Protein AF-A0A0F3RCF7-F1 (afdb_monomer_lite)

Sequence (164 aa):
MKLLLTSLILIFMSFLPIYAKSLPKGFVYLKDIDPTIIQNMRYYSDENFVGKIDKSKCFTLGYIAERSSHSRGSTVDLSIIKLQKEVNNNPEVIKRKLKDERVISYLDDNTVDMYTSFDLFDEASHHDSKLIDKQYLVKRNYLRSKMQKHNFKACQIELVALYT

Secondary structure (DSSP, 8-state):
-HHHHHHHHHHHHTT----PPPPPTT---HHHH-TTS----GGGSS-S------GGGTTTTTSS-SS-GGGGT-EE----B-TTPPP-SS-EEEEEE-TTS-EEEEEE-SB---SS-TT--SGGGSTT-TTS-HHHHHHHHHHHHHHHHTTPEEPSSSTT-EE-

Structure (mmCIF, N/CA/C/O backbone):
data_AF-A0A0F3RCF7-F1
#
_entry.id   AF-A0A0F3RCF7-F1
#
loop_
_atom_site.group_PDB
_atom_site.id
_atom_site.type_symbol
_atom_site.label_atom_id
_atom_site.label_alt_id
_atom_site.label_comp_id
_atom_site.label_asym_id
_atom_site.label_entity_id
_atom_site.label_seq_id
_atom_site.pdbx_PDB_ins_code
_atom_site.Cartn_x
_atom_site.Cartn_y
_atom_site.Cartn_z
_atom_site.occupancy
_atom_site.B_iso_or_equiv
_atom_site.auth_seq_id
_atom_site.auth_comp_id
_atom_site.auth_asym_id
_atom_site.auth_atom_id
_atom_site.pdbx_PDB_model_num
ATOM 1 N N . MET A 1 1 ? -15.757 58.567 17.882 1.00 60.78 1 MET A N 1
ATOM 2 C CA . MET A 1 1 ? -16.668 57.505 18.377 1.00 60.78 1 MET A CA 1
ATOM 3 C C . MET A 1 1 ? -16.997 56.432 17.332 1.00 60.78 1 MET A C 1
ATOM 5 O O . MET A 1 1 ? -16.928 55.264 17.680 1.00 60.78 1 MET A O 1
ATOM 9 N N . LYS A 1 2 ? -17.271 56.772 16.056 1.00 50.25 2 LYS A N 1
ATOM 10 C CA . LYS A 1 2 ? -17.565 55.775 14.997 1.00 50.25 2 LYS A CA 1
ATOM 11 C C . LYS A 1 2 ? -16.419 54.781 14.700 1.00 50.25 2 LYS A C 1
ATOM 13 O O . LYS A 1 2 ? -16.708 53.606 14.539 1.00 50.25 2 LYS A O 1
ATOM 18 N N . LEU A 1 3 ? -15.147 55.209 14.723 1.00 50.53 3 LEU A N 1
ATOM 19 C CA . LEU A 1 3 ? -13.986 54.316 14.502 1.00 50.53 3 LEU A CA 1
ATOM 20 C C . LEU A 1 3 ? -13.709 53.319 15.648 1.00 50.53 3 LEU A C 1
ATOM 22 O O . LEU A 1 3 ? -13.207 52.225 15.408 1.00 50.53 3 LEU A O 1
ATOM 26 N N . LEU A 1 4 ? -14.038 53.680 16.892 1.00 56.47 4 LEU A N 1
ATOM 27 C CA . LEU A 1 4 ? -13.894 52.786 18.051 1.00 56.47 4 LEU A CA 1
ATOM 28 C C . LEU A 1 4 ? -14.979 51.700 18.051 1.00 56.47 4 LEU A C 1
ATOM 30 O O . LEU A 1 4 ? -14.706 50.557 18.402 1.00 56.47 4 LEU A O 1
ATOM 34 N N . LEU A 1 5 ? -16.186 52.042 17.589 1.00 52.78 5 LEU A N 1
ATOM 35 C CA . LEU A 1 5 ? -17.312 51.112 17.506 1.00 52.78 5 LEU A CA 1
ATOM 36 C C . LEU A 1 5 ? -17.121 50.063 16.395 1.00 52.78 5 LEU A C 1
ATOM 38 O O . LEU A 1 5 ? -17.457 48.901 16.590 1.00 52.78 5 LEU A O 1
ATOM 42 N N . THR A 1 6 ? -16.524 50.440 15.257 1.00 55.03 6 THR A N 1
ATOM 43 C CA . THR A 1 6 ? -16.205 49.494 14.171 1.00 55.03 6 THR A CA 1
ATOM 44 C C . THR A 1 6 ? -15.091 48.516 14.550 1.00 55.03 6 THR A C 1
ATOM 46 O O . THR A 1 6 ? -15.171 47.345 14.194 1.00 55.03 6 THR A O 1
ATOM 49 N N . SER A 1 7 ? -14.085 48.964 15.312 1.00 57.00 7 SER A N 1
ATOM 50 C CA . SER A 1 7 ? -12.994 48.099 15.793 1.00 57.00 7 SER A CA 1
ATOM 51 C C . SER A 1 7 ? -13.490 47.037 16.789 1.00 57.00 7 SER A C 1
ATOM 53 O O . SER A 1 7 ? -13.098 45.875 16.716 1.00 57.00 7 SER A O 1
ATOM 55 N N . LEU A 1 8 ? -14.439 47.398 17.663 1.00 55.34 8 LEU A N 1
ATOM 56 C CA . LEU A 1 8 ? -15.015 46.483 18.655 1.00 55.34 8 LEU A CA 1
ATOM 57 C C . LEU A 1 8 ? -15.863 45.361 18.016 1.00 55.34 8 LEU A C 1
ATOM 59 O O . LEU A 1 8 ? -15.847 44.229 18.492 1.00 55.34 8 LEU A O 1
ATOM 63 N N . ILE A 1 9 ? -16.561 45.652 16.912 1.00 58.00 9 ILE A N 1
ATOM 64 C CA . ILE A 1 9 ? -17.362 44.669 16.156 1.00 58.00 9 ILE A CA 1
ATOM 65 C C . ILE A 1 9 ? -16.462 43.667 15.410 1.00 58.00 9 ILE A C 1
ATOM 67 O O . ILE A 1 9 ? -16.760 42.473 15.386 1.00 58.00 9 ILE A O 1
ATOM 71 N N . LEU A 1 10 ? -15.334 44.127 14.856 1.00 56.44 10 LEU A N 1
ATOM 72 C CA . LEU A 1 10 ? -14.341 43.270 14.193 1.00 56.44 10 LEU A CA 1
ATOM 73 C C . LEU A 1 10 ? -13.665 42.293 15.168 1.00 56.44 10 LEU A C 1
ATOM 75 O O . LEU A 1 10 ? -13.473 41.131 14.821 1.00 56.44 10 LEU A O 1
ATOM 79 N N . ILE A 1 11 ? -13.383 42.728 16.401 1.00 57.56 11 ILE A N 1
ATOM 80 C CA . ILE A 1 11 ? -12.841 41.861 17.460 1.00 57.56 11 ILE A CA 1
ATOM 81 C C . ILE A 1 11 ? -13.887 40.834 17.928 1.00 57.56 11 ILE A C 1
ATOM 83 O O . ILE A 1 11 ? -13.533 39.706 18.259 1.00 57.56 11 ILE A O 1
ATOM 87 N N . PHE A 1 12 ? -15.181 41.168 17.921 1.00 53.97 12 PHE A N 1
ATOM 88 C CA . PHE A 1 12 ? -16.231 40.231 18.337 1.00 53.97 12 PHE A CA 1
ATOM 89 C C . PHE A 1 12 ? -16.530 39.157 17.272 1.00 53.97 12 PHE A C 1
ATOM 91 O O . PHE A 1 12 ? -16.798 38.008 17.621 1.00 53.97 12 PHE A O 1
ATOM 98 N N . MET A 1 13 ? -16.411 39.477 15.974 1.00 58.72 13 MET A N 1
ATOM 99 C CA . MET A 1 13 ? -16.546 38.479 14.895 1.00 58.72 13 MET A CA 1
ATOM 100 C C . MET A 1 13 ? -15.416 37.437 14.873 1.00 58.72 13 MET A C 1
ATOM 102 O O . MET A 1 13 ? -15.638 36.335 14.374 1.00 58.72 13 MET A O 1
ATOM 106 N N . SER A 1 14 ? -14.236 37.726 15.437 1.00 58.91 14 SER A N 1
ATOM 107 C CA . SER A 1 14 ? -13.140 36.745 15.531 1.00 58.91 14 SER A CA 1
ATOM 108 C C . SER A 1 14 ? -13.322 35.682 16.625 1.00 58.91 14 SER A C 1
ATOM 110 O O . SER A 1 14 ? -12.522 34.754 16.697 1.00 58.91 14 SER A O 1
ATOM 112 N N . PHE A 1 15 ? -14.375 35.777 17.449 1.00 62.44 15 PHE A N 1
ATOM 113 C CA . PHE A 1 15 ? -14.704 34.798 18.498 1.00 62.44 15 PHE A CA 1
ATOM 114 C C . PHE A 1 15 ? -15.933 33.937 18.176 1.00 62.44 15 PHE A C 1
ATOM 116 O O . PHE A 1 15 ? -16.524 33.350 19.081 1.00 62.44 15 PHE A O 1
ATOM 123 N N . LEU A 1 16 ? -16.346 33.834 16.909 1.00 63.47 16 LEU A N 1
ATOM 124 C CA . LEU A 1 16 ? -17.352 32.839 16.539 1.00 63.47 16 LEU A CA 1
ATOM 125 C C . LEU A 1 16 ? -16.751 31.431 16.730 1.00 63.47 16 LEU A C 1
ATOM 127 O O . LEU A 1 16 ? -15.765 31.107 16.064 1.00 63.47 16 LEU A O 1
ATOM 131 N N . PRO A 1 17 ? -17.303 30.585 17.622 1.00 67.44 17 PRO A N 1
ATOM 132 C CA . PRO A 1 17 ? -16.822 29.222 17.782 1.00 67.44 17 PRO A CA 1
ATOM 133 C C . PRO A 1 17 ? -17.011 28.467 16.465 1.00 67.44 17 PRO A C 1
ATOM 135 O O . PRO A 1 17 ? -18.126 28.328 15.956 1.00 67.44 17 PRO A O 1
ATOM 138 N N . ILE A 1 18 ? -15.908 27.975 15.905 1.00 66.81 18 ILE A N 1
ATOM 139 C CA . ILE A 1 18 ? -15.931 27.060 14.767 1.00 66.81 18 ILE A CA 1
ATOM 140 C C . ILE A 1 18 ? -16.465 25.729 15.297 1.00 66.81 18 ILE A C 1
ATOM 142 O O . ILE A 1 18 ? -15.734 24.939 15.892 1.00 66.81 18 ILE A O 1
ATOM 146 N N . TYR A 1 19 ? -17.761 25.488 15.126 1.00 61.69 19 TYR A N 1
ATOM 147 C CA . TYR A 1 19 ? -18.347 24.192 15.438 1.00 61.69 19 TYR A CA 1
ATOM 148 C C . TYR A 1 19 ? -17.893 23.182 14.387 1.00 61.69 19 TYR A C 1
ATOM 150 O O . TYR A 1 19 ? -18.303 23.244 13.225 1.00 61.69 19 TYR A O 1
ATOM 158 N N . ALA A 1 20 ? -17.050 22.235 14.796 1.00 62.66 20 ALA A N 1
ATOM 159 C CA . ALA A 1 20 ? -16.788 21.052 13.994 1.00 62.66 20 ALA A CA 1
ATOM 160 C C . ALA A 1 20 ? -18.127 20.350 13.723 1.00 62.66 20 ALA A C 1
ATOM 162 O O . ALA A 1 20 ? -18.901 20.076 14.644 1.00 62.66 20 ALA A O 1
ATOM 163 N N . LYS A 1 21 ? -18.421 20.089 12.447 1.00 68.56 21 LYS A N 1
ATOM 164 C CA . LYS A 1 21 ? -19.631 19.370 12.047 1.00 68.56 21 LYS A CA 1
ATOM 165 C C . LYS A 1 21 ? -19.648 18.012 12.757 1.00 68.56 21 LYS A C 1
ATOM 167 O O . LYS A 1 21 ? -18.659 17.284 12.710 1.00 68.56 21 LYS A O 1
ATOM 172 N N . SER A 1 22 ? -20.760 17.678 13.413 1.00 79.81 22 SER A N 1
ATOM 173 C CA . SER A 1 22 ? -20.932 16.379 14.071 1.00 79.81 22 SER A CA 1
ATOM 174 C C . SER A 1 22 ? -20.726 15.237 13.073 1.00 79.81 22 SER A C 1
ATOM 176 O O . SER A 1 22 ? -21.163 15.345 11.921 1.00 79.81 22 SER A O 1
ATOM 178 N N . LEU A 1 23 ? -20.104 14.143 13.519 1.00 84.75 23 LEU A N 1
ATOM 179 C CA . LEU A 1 23 ? -19.872 12.961 12.691 1.00 84.75 23 LEU A CA 1
ATOM 180 C C . LEU A 1 23 ? -21.204 12.476 12.078 1.00 84.75 23 LEU A C 1
ATOM 182 O O . LEU A 1 23 ? -22.193 12.360 12.810 1.00 84.75 23 LEU A O 1
ATOM 186 N N . PRO A 1 24 ? -21.281 12.227 10.756 1.00 87.56 24 PRO A N 1
ATOM 187 C CA . PRO A 1 24 ? -22.517 11.772 10.134 1.00 87.56 24 PRO A CA 1
ATOM 188 C C . PRO A 1 24 ? -23.018 10.458 10.743 1.00 87.56 24 PRO A C 1
ATOM 190 O O . PRO A 1 24 ? -22.234 9.591 11.131 1.00 87.56 24 PRO A O 1
ATOM 193 N N . LYS A 1 25 ? -24.342 10.281 10.786 1.00 88.06 25 LYS A N 1
ATOM 194 C CA . LYS A 1 25 ? -24.954 9.036 11.267 1.00 88.06 25 LYS A CA 1
ATOM 195 C C . LYS A 1 25 ? -24.418 7.842 10.464 1.00 88.06 25 LYS A C 1
ATOM 197 O O . LYS A 1 25 ? -24.440 7.871 9.238 1.00 88.06 25 LYS A O 1
ATOM 202 N N . GLY A 1 26 ? -23.987 6.792 11.165 1.00 87.94 26 GLY A N 1
ATOM 203 C CA . GLY A 1 26 ? -23.437 5.573 10.560 1.00 87.94 26 GLY A CA 1
ATOM 204 C C . GLY A 1 26 ? -21.920 5.586 10.347 1.00 87.94 26 GLY A C 1
ATOM 205 O O . GLY A 1 26 ? -21.378 4.572 9.923 1.00 87.94 26 GLY A O 1
ATOM 206 N N . PHE A 1 27 ? -21.236 6.688 10.666 1.00 89.94 27 PHE A N 1
ATOM 207 C CA . PHE A 1 27 ? -19.775 6.767 10.665 1.00 89.94 27 PHE A CA 1
ATOM 208 C C . PHE A 1 27 ? -19.227 6.645 12.088 1.00 89.94 27 PHE A C 1
ATOM 210 O O . PHE A 1 27 ? -19.887 7.025 13.055 1.00 89.94 27 PHE A O 1
ATOM 217 N N . VAL A 1 28 ? -18.002 6.135 12.195 1.00 90.81 28 VAL A N 1
ATOM 218 C CA . VAL A 1 28 ? -17.242 5.998 13.445 1.00 90.81 28 VAL A CA 1
ATOM 219 C C . VAL A 1 28 ? -15.789 6.391 13.194 1.00 90.81 28 VAL A C 1
ATOM 221 O O . VAL A 1 28 ? -15.297 6.249 12.073 1.00 90.81 28 VAL A O 1
ATOM 224 N N . TYR A 1 29 ? -15.086 6.862 14.224 1.00 89.25 29 TYR A N 1
ATOM 225 C CA . TYR A 1 29 ? -13.630 6.966 14.162 1.00 89.25 29 TYR A CA 1
ATOM 226 C C . TYR A 1 29 ? -13.011 5.614 14.513 1.00 89.25 29 TYR A C 1
ATOM 228 O O . TYR A 1 29 ? -13.358 5.024 15.532 1.00 89.25 29 TYR A O 1
ATOM 236 N N . LEU A 1 30 ? -12.057 5.139 13.706 1.00 90.12 30 LEU A N 1
ATOM 237 C CA . LEU A 1 30 ? -11.419 3.836 13.936 1.00 90.12 30 LEU A CA 1
ATOM 238 C C . LEU A 1 30 ? -10.769 3.741 15.320 1.00 90.12 30 LEU A C 1
ATOM 240 O O . LEU A 1 30 ? -10.951 2.737 15.992 1.00 90.12 30 LEU A O 1
ATOM 244 N N . LYS A 1 31 ? -10.110 4.811 15.782 1.00 89.12 31 LYS A N 1
ATOM 245 C CA . LYS A 1 31 ? -9.504 4.881 17.126 1.00 89.12 31 LYS A CA 1
ATOM 246 C C . LYS A 1 31 ? -10.498 4.676 18.276 1.00 89.12 31 LYS A C 1
ATOM 248 O O . LYS A 1 31 ? -10.085 4.250 19.347 1.00 89.12 31 LYS A O 1
ATOM 253 N N . ASP A 1 32 ? -11.774 5.003 18.064 1.00 91.94 32 ASP A N 1
ATOM 254 C CA . ASP A 1 32 ? -12.813 4.859 19.085 1.00 91.94 32 ASP A CA 1
ATOM 255 C C . ASP A 1 32 ? -13.327 3.407 19.131 1.00 91.94 32 ASP A C 1
ATOM 257 O O . ASP A 1 32 ? -13.880 2.981 20.141 1.00 91.94 32 ASP A O 1
ATOM 261 N N . ILE A 1 33 ? -13.135 2.644 18.046 1.00 93.75 33 ILE A N 1
ATOM 262 C CA . ILE A 1 33 ? -13.490 1.221 17.940 1.00 93.75 33 ILE A CA 1
ATOM 263 C C . ILE A 1 33 ? -12.317 0.331 18.360 1.00 93.75 33 ILE A C 1
ATOM 265 O O . ILE A 1 33 ? -12.500 -0.617 19.118 1.00 93.75 33 ILE A O 1
ATOM 269 N N . ASP A 1 34 ? -11.120 0.636 17.866 1.00 93.25 34 ASP A N 1
ATOM 270 C CA . ASP A 1 34 ? -9.881 -0.060 18.186 1.00 93.25 34 ASP A CA 1
ATOM 271 C C . ASP A 1 34 ? -8.712 0.948 18.213 1.00 93.25 34 ASP A C 1
ATOM 273 O O 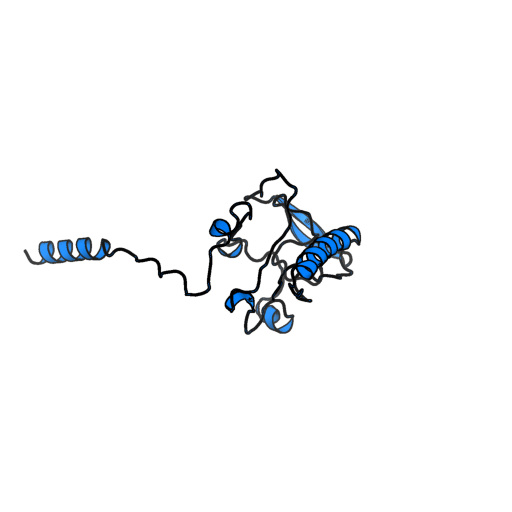. ASP A 1 34 ? -8.205 1.354 17.159 1.00 93.25 34 ASP A O 1
ATOM 277 N N . PRO A 1 35 ? -8.256 1.366 19.409 1.00 91.06 35 PRO A N 1
ATOM 278 C CA . PRO A 1 35 ? -7.178 2.343 19.547 1.00 91.06 35 PRO A CA 1
ATOM 279 C C . PRO A 1 35 ? -5.802 1.783 19.164 1.00 91.06 35 PRO A C 1
ATOM 281 O O . PRO A 1 35 ? -4.838 2.543 19.098 1.00 91.06 35 PRO A O 1
ATOM 284 N N . THR A 1 36 ? -5.683 0.473 18.918 1.00 91.12 36 THR A N 1
ATOM 285 C CA . THR A 1 36 ? -4.427 -0.154 18.483 1.00 91.12 36 THR A CA 1
ATOM 286 C C . THR A 1 36 ? -4.181 0.009 16.981 1.00 91.12 36 THR A C 1
ATOM 288 O O . THR A 1 36 ? -3.058 -0.189 16.515 1.00 91.12 36 THR A O 1
ATOM 291 N N . ILE A 1 37 ? -5.202 0.422 16.217 1.00 90.94 37 ILE A N 1
ATOM 292 C CA . ILE A 1 37 ? -5.069 0.745 14.796 1.00 90.94 37 ILE A CA 1
ATOM 293 C C . ILE A 1 37 ? -4.278 2.046 14.643 1.00 90.94 37 ILE A C 1
ATOM 295 O O . ILE A 1 37 ? -4.759 3.143 14.943 1.00 90.94 37 ILE A O 1
ATOM 299 N N . ILE A 1 38 ? -3.068 1.924 14.103 1.00 89.44 38 ILE A N 1
ATOM 300 C CA . ILE A 1 38 ? -2.224 3.071 13.774 1.00 89.44 38 ILE A CA 1
ATOM 301 C C . ILE A 1 38 ? -2.789 3.760 12.529 1.00 89.44 38 ILE A C 1
ATOM 303 O O . ILE A 1 38 ? -2.917 3.147 11.470 1.00 89.44 38 ILE A O 1
ATOM 307 N N . GLN A 1 39 ? -3.111 5.047 12.652 1.00 85.75 39 GLN A N 1
ATOM 308 C CA . GLN A 1 39 ? -3.618 5.874 11.558 1.00 85.75 39 GLN A CA 1
ATOM 309 C C . GLN A 1 39 ? -2.547 6.879 11.137 1.00 85.75 39 GLN A C 1
ATOM 311 O O . GLN A 1 39 ? -2.054 7.644 11.963 1.00 85.75 39 GLN A O 1
ATOM 316 N N . ASN A 1 40 ? -2.216 6.899 9.846 1.00 77.44 40 ASN A N 1
ATOM 317 C CA . ASN A 1 40 ? -1.314 7.882 9.257 1.00 77.44 40 ASN A CA 1
ATOM 318 C C . ASN A 1 40 ? -2.015 8.551 8.065 1.00 77.44 40 ASN A C 1
ATOM 320 O O . ASN A 1 40 ? -2.260 7.912 7.042 1.00 77.44 40 ASN A O 1
ATOM 324 N N . MET A 1 41 ? -2.374 9.831 8.210 1.00 66.69 41 MET A N 1
ATOM 325 C CA . MET A 1 41 ? -3.037 10.600 7.153 1.00 66.69 41 MET A CA 1
ATOM 326 C C . MET A 1 41 ? -2.018 11.126 6.137 1.00 66.69 41 MET A C 1
ATOM 328 O O . MET A 1 41 ? -1.716 12.317 6.101 1.00 66.69 41 MET A O 1
ATOM 332 N N . ARG A 1 42 ? -1.524 10.238 5.271 1.00 64.06 42 ARG A N 1
ATOM 333 C CA . ARG A 1 42 ? -0.588 10.593 4.187 1.00 64.06 42 ARG A CA 1
ATOM 334 C C . ARG A 1 42 ? -1.167 11.589 3.169 1.00 64.06 42 ARG A C 1
ATOM 336 O O . ARG A 1 42 ? -0.415 12.288 2.510 1.00 64.06 42 ARG A O 1
ATOM 343 N N . TYR A 1 43 ? -2.492 11.711 3.080 1.00 51.41 43 TYR A N 1
ATOM 344 C CA . TYR A 1 43 ? -3.171 12.662 2.189 1.00 51.41 43 TYR A CA 1
ATOM 345 C C . TYR A 1 43 ? -3.188 14.114 2.676 1.00 51.41 43 TYR A C 1
ATOM 347 O O . TYR A 1 43 ? -3.580 14.997 1.916 1.00 51.41 43 TYR A O 1
ATOM 355 N N . TYR A 1 44 ? -2.810 14.368 3.931 1.00 39.00 44 TYR A N 1
ATOM 356 C CA . TYR A 1 44 ? -2.798 15.718 4.500 1.00 39.00 44 TYR A CA 1
ATOM 357 C C . TYR A 1 44 ? -1.454 16.444 4.297 1.00 39.00 44 TYR A C 1
ATOM 359 O O . TYR A 1 44 ? -1.351 17.627 4.611 1.00 39.00 44 TYR A O 1
ATOM 367 N N . SER A 1 45 ? -0.429 15.766 3.768 1.00 47.78 45 SER A N 1
ATOM 368 C 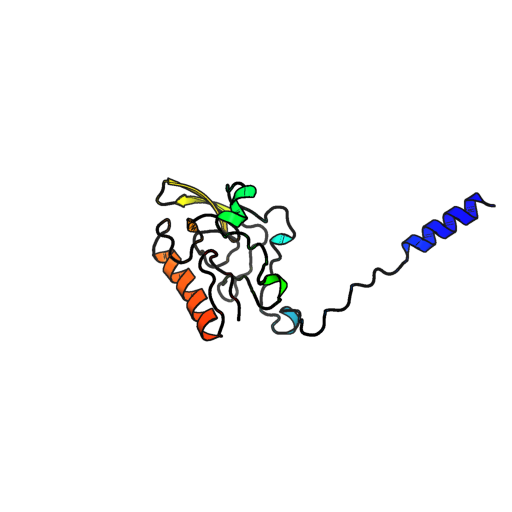CA . SER A 1 45 ? 0.861 16.372 3.420 1.00 47.78 45 SER A CA 1
ATOM 369 C C . SER A 1 45 ? 1.058 16.467 1.903 1.00 47.78 45 SER A C 1
ATOM 371 O O . SER A 1 45 ? 0.362 15.814 1.124 1.00 47.78 45 SER A O 1
ATOM 373 N N . ASP A 1 46 ? 2.047 17.260 1.484 1.00 47.97 46 ASP A N 1
ATOM 374 C CA . ASP A 1 46 ? 2.467 17.393 0.079 1.00 47.97 46 ASP A CA 1
ATOM 375 C C . ASP A 1 46 ? 3.157 16.123 -0.477 1.00 47.97 46 ASP A C 1
ATOM 377 O O . ASP A 1 46 ? 3.510 16.058 -1.653 1.00 47.97 46 ASP A O 1
ATOM 381 N N . GLU A 1 47 ? 3.332 15.088 0.354 1.00 53.91 47 GLU A N 1
ATOM 382 C CA . GLU A 1 47 ? 3.979 13.809 0.024 1.00 53.91 47 GLU A CA 1
ATOM 383 C C . GLU A 1 47 ? 2.962 12.686 -0.236 1.00 53.91 47 GLU A C 1
ATOM 385 O O . GLU A 1 47 ? 3.126 11.534 0.168 1.00 53.91 47 GLU A O 1
ATOM 390 N N . ASN A 1 48 ? 1.872 13.031 -0.906 1.00 54.50 48 ASN A N 1
ATOM 391 C CA . ASN A 1 48 ? 0.729 12.156 -1.155 1.00 54.50 48 ASN A CA 1
ATOM 392 C C . ASN A 1 48 ? 0.827 11.366 -2.470 1.00 54.50 48 ASN A C 1
ATOM 394 O O . ASN A 1 48 ? 0.077 10.415 -2.656 1.00 54.50 48 ASN A O 1
ATOM 398 N N . PHE A 1 49 ? 1.767 11.707 -3.360 1.00 59.25 49 PHE A N 1
ATOM 399 C CA . PHE A 1 49 ? 1.966 11.001 -4.629 1.00 59.25 49 PHE A CA 1
ATOM 400 C C . PHE A 1 49 ? 3.454 10.848 -4.946 1.00 59.25 49 PHE A C 1
ATOM 402 O O . PHE A 1 49 ? 4.150 11.825 -5.215 1.00 59.25 49 PHE A O 1
ATOM 409 N N . VAL A 1 50 ? 3.945 9.607 -4.958 1.00 56.91 50 VAL A N 1
ATOM 410 C CA . VAL A 1 50 ? 5.346 9.295 -5.314 1.00 56.91 50 VAL A CA 1
ATOM 411 C C . VAL A 1 50 ? 5.510 8.808 -6.759 1.00 56.91 50 VAL A C 1
ATOM 413 O O . VAL A 1 50 ? 6.624 8.501 -7.197 1.00 56.91 50 VAL A O 1
ATOM 416 N N . GLY A 1 51 ? 4.405 8.745 -7.505 1.00 58.12 51 GLY A N 1
ATOM 417 C CA . GLY A 1 51 ? 4.353 8.324 -8.901 1.00 58.12 51 GLY A CA 1
ATOM 418 C C . GLY A 1 51 ? 4.819 9.377 -9.903 1.00 58.12 51 GLY A C 1
ATOM 419 O O . GLY A 1 51 ? 4.692 10.579 -9.688 1.00 58.12 51 GLY A O 1
ATOM 420 N N . LYS A 1 52 ? 5.326 8.908 -11.049 1.00 62.47 52 LYS A N 1
ATOM 421 C CA . LYS A 1 52 ? 5.698 9.747 -12.208 1.00 62.47 52 LYS A CA 1
ATOM 422 C C . LYS A 1 52 ? 4.600 9.813 -13.279 1.00 62.47 52 LYS A C 1
ATOM 424 O O . LYS A 1 52 ? 4.867 10.250 -14.397 1.00 62.47 52 LYS A O 1
ATOM 429 N N . ILE A 1 53 ? 3.395 9.329 -12.979 1.00 67.00 53 ILE A N 1
ATOM 430 C CA . ILE A 1 53 ? 2.299 9.289 -13.948 1.00 67.00 53 ILE A CA 1
ATOM 431 C C . ILE A 1 53 ? 1.718 10.688 -14.160 1.00 67.00 53 ILE A C 1
ATOM 433 O O . ILE A 1 53 ? 1.500 11.455 -13.224 1.00 67.00 53 ILE A O 1
ATOM 437 N N . ASP A 1 54 ? 1.447 10.997 -15.426 1.00 71.12 54 ASP A N 1
ATOM 438 C CA . ASP A 1 54 ? 0.650 12.148 -15.828 1.00 71.12 54 ASP A CA 1
ATOM 439 C C . ASP A 1 54 ? -0.755 12.040 -15.217 1.00 71.12 54 ASP A C 1
ATOM 441 O O . ASP A 1 54 ? -1.520 11.134 -15.556 1.00 71.12 54 ASP A O 1
ATOM 445 N N . LYS A 1 55 ? -1.100 12.981 -14.327 1.00 70.50 55 LYS A N 1
ATOM 446 C CA . LYS A 1 55 ? -2.375 12.996 -13.592 1.00 70.50 55 LYS A CA 1
ATOM 447 C C . LYS A 1 55 ? -3.597 12.934 -14.511 1.00 70.50 55 LYS A C 1
ATOM 449 O O . LYS A 1 55 ? -4.617 12.380 -14.107 1.00 70.50 55 LYS A O 1
ATOM 454 N N . SER A 1 56 ? -3.497 13.438 -15.746 1.00 72.62 56 SER A N 1
ATOM 455 C CA . SER A 1 56 ? -4.587 13.355 -16.729 1.00 72.62 56 SER A CA 1
ATOM 456 C C . SER A 1 56 ? -4.929 11.911 -17.121 1.00 72.62 56 SER A C 1
ATOM 458 O O . SER A 1 56 ? -6.060 11.625 -17.510 1.00 72.62 56 SER A O 1
ATOM 460 N N . LYS A 1 57 ? -3.979 10.982 -16.959 1.00 76.31 57 LYS A N 1
ATOM 461 C CA . LYS A 1 57 ? -4.125 9.562 -17.296 1.00 76.31 57 LYS A CA 1
ATOM 462 C C . LYS A 1 57 ? -4.569 8.697 -16.121 1.00 76.31 57 LYS A C 1
ATOM 464 O O . LYS A 1 57 ? -4.957 7.553 -16.347 1.00 76.31 57 LYS A O 1
ATOM 469 N N . CYS A 1 58 ? -4.547 9.203 -14.887 1.00 70.06 58 CYS A N 1
ATOM 470 C CA . CYS A 1 58 ? -4.868 8.400 -13.702 1.00 70.06 58 CYS A CA 1
ATOM 471 C C . CYS A 1 58 ? -6.286 7.807 -13.740 1.00 70.06 58 CYS A C 1
ATOM 473 O O . CYS A 1 58 ? -6.464 6.667 -13.317 1.00 70.06 58 CYS A O 1
ATOM 475 N N . PHE A 1 59 ? -7.264 8.528 -14.303 1.00 74.00 59 PHE A N 1
ATOM 476 C CA . PHE A 1 59 ? -8.618 8.001 -14.516 1.00 74.00 59 PHE A CA 1
ATOM 477 C C . PHE A 1 59 ? -8.633 6.870 -15.546 1.00 74.00 59 PHE A C 1
ATOM 479 O O . PHE A 1 59 ? -9.141 5.786 -15.280 1.00 74.00 59 PHE A O 1
ATOM 486 N N . THR A 1 60 ? -8.011 7.091 -16.708 1.00 75.94 60 THR A N 1
ATOM 487 C CA . THR A 1 60 ? -7.970 6.095 -17.790 1.00 75.94 60 THR A CA 1
ATOM 488 C C . THR A 1 60 ? -7.177 4.840 -17.426 1.00 75.94 60 THR A C 1
ATOM 490 O O . THR A 1 60 ? -7.478 3.764 -17.927 1.00 75.94 60 THR A O 1
ATOM 493 N N . LEU A 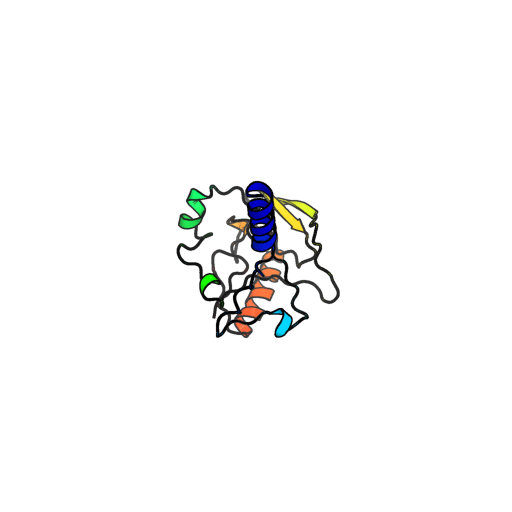1 61 ? -6.178 4.971 -16.550 1.00 70.94 61 LEU A N 1
ATOM 494 C CA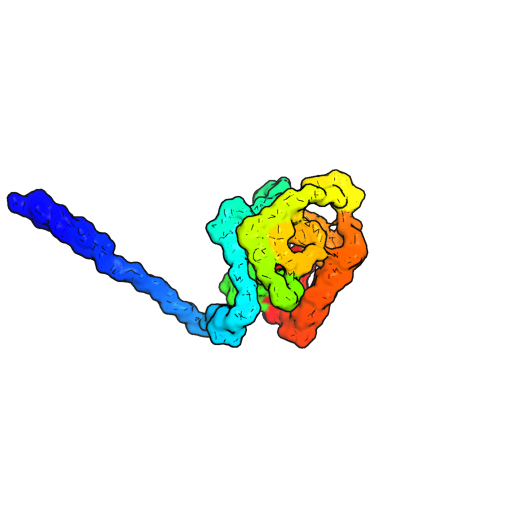 . LEU A 1 61 ? -5.358 3.863 -16.056 1.00 70.94 61 LEU A CA 1
ATOM 495 C C . LEU A 1 61 ? -5.956 3.196 -14.806 1.00 70.94 61 LEU A C 1
ATOM 497 O O . LEU A 1 61 ? -5.400 2.220 -14.313 1.00 70.94 61 LEU A O 1
ATOM 501 N N . GLY A 1 62 ? -7.081 3.711 -14.298 1.00 69.62 62 GLY A N 1
ATOM 502 C CA . GLY A 1 62 ? -7.814 3.142 -13.169 1.00 69.62 62 GLY A CA 1
ATOM 503 C C . GLY A 1 62 ? -7.161 3.329 -11.796 1.00 69.62 62 GLY A C 1
ATOM 504 O O . GLY A 1 62 ? -7.614 2.713 -10.836 1.00 69.62 62 GLY A O 1
ATOM 505 N N . TYR A 1 63 ? -6.143 4.188 -11.684 1.00 67.38 63 TYR A N 1
ATOM 506 C CA . TYR A 1 63 ? -5.567 4.600 -10.396 1.00 67.38 63 TYR A CA 1
ATOM 507 C C . TYR A 1 63 ? -6.501 5.539 -9.624 1.00 67.38 63 TYR A C 1
ATOM 509 O O . TYR A 1 63 ? -6.505 5.554 -8.404 1.00 67.38 63 TYR A O 1
ATOM 517 N N . ILE A 1 64 ? -7.320 6.324 -10.331 1.00 70.06 64 ILE A N 1
ATOM 518 C CA . ILE A 1 64 ? -8.349 7.166 -9.714 1.00 70.06 64 ILE A CA 1
ATOM 519 C C . ILE A 1 64 ? -9.703 6.778 -10.297 1.00 70.06 64 ILE A C 1
ATOM 521 O O . ILE A 1 64 ? -9.893 6.772 -11.512 1.00 70.06 64 ILE A O 1
ATOM 525 N N . ALA A 1 65 ? -10.666 6.484 -9.429 1.00 67.12 65 ALA A N 1
ATOM 526 C CA . ALA A 1 65 ? -12.043 6.244 -9.837 1.00 67.12 65 ALA A CA 1
ATOM 527 C C . ALA A 1 65 ? -12.814 7.569 -9.981 1.00 67.12 65 ALA A C 1
ATOM 529 O O . ALA A 1 65 ? -12.733 8.428 -9.105 1.00 67.12 65 ALA A O 1
ATOM 530 N N . GLU A 1 66 ? -13.642 7.709 -11.027 1.00 67.81 66 GLU A N 1
ATOM 531 C CA . GLU A 1 66 ? -14.582 8.844 -11.171 1.00 67.81 66 GLU A CA 1
ATOM 532 C C . GLU A 1 66 ? -15.539 8.963 -9.973 1.00 67.81 66 GLU A C 1
ATOM 534 O O . GLU A 1 66 ? -15.968 10.052 -9.594 1.00 67.81 66 GLU A O 1
ATOM 539 N N . ARG A 1 67 ? -15.865 7.821 -9.357 1.00 72.31 67 ARG A N 1
ATOM 540 C CA . ARG A 1 67 ? -16.581 7.721 -8.084 1.00 72.31 67 ARG A CA 1
ATOM 541 C C . ARG A 1 67 ? -15.801 6.801 -7.161 1.00 72.31 67 ARG A C 1
ATOM 543 O O . ARG A 1 67 ? -15.779 5.590 -7.370 1.00 72.31 67 ARG A O 1
ATOM 550 N N . SER A 1 68 ? -15.170 7.378 -6.144 1.00 72.44 68 SER A N 1
ATOM 551 C CA . SER A 1 68 ? -14.377 6.608 -5.191 1.00 72.44 68 SER A CA 1
ATOM 552 C C . SER A 1 68 ? -15.267 5.831 -4.222 1.00 72.44 68 SER A C 1
ATOM 554 O O . SER A 1 68 ? -16.159 6.393 -3.581 1.00 72.44 68 SER A O 1
ATOM 556 N N . SER A 1 69 ? -14.994 4.536 -4.061 1.00 78.25 69 SER A N 1
ATOM 557 C CA . SER A 1 69 ? -15.642 3.712 -3.035 1.00 78.25 69 SER A CA 1
ATOM 558 C C . SER A 1 69 ? -15.324 4.205 -1.615 1.00 78.25 69 SER A C 1
ATOM 560 O O . SER A 1 69 ? -16.146 4.022 -0.714 1.00 78.25 69 SER A O 1
ATOM 562 N N . HIS A 1 70 ? -14.212 4.928 -1.422 1.00 81.19 70 HIS A N 1
ATOM 563 C CA . HIS A 1 70 ? -13.897 5.618 -0.163 1.00 81.19 70 HIS A CA 1
ATOM 564 C C . HIS A 1 70 ? -14.958 6.642 0.233 1.00 81.19 70 HIS A C 1
ATOM 566 O O . HIS A 1 70 ? -15.290 6.753 1.411 1.00 81.19 70 HIS A O 1
ATOM 572 N N . SER A 1 71 ? -15.593 7.319 -0.730 1.00 80.50 71 SER A N 1
ATOM 573 C CA . SER A 1 71 ? -16.680 8.268 -0.448 1.00 80.50 71 SER A CA 1
ATOM 574 C C . SER A 1 71 ? -17.910 7.605 0.189 1.00 80.50 71 SER A C 1
ATOM 576 O O . SER A 1 71 ? -18.746 8.296 0.766 1.00 80.50 71 SER A O 1
ATOM 578 N N . ARG A 1 72 ? -18.028 6.269 0.118 1.00 83.25 72 ARG A N 1
ATOM 579 C CA . ARG A 1 72 ? -19.086 5.488 0.782 1.00 83.25 72 ARG A CA 1
ATOM 580 C C . ARG A 1 72 ? -18.747 5.108 2.228 1.00 83.25 72 ARG A C 1
ATOM 582 O O . ARG A 1 72 ? -19.587 4.498 2.882 1.00 83.25 72 ARG A O 1
ATOM 589 N N . GLY A 1 73 ? -17.533 5.387 2.709 1.00 82.31 73 GLY A N 1
ATOM 590 C CA . GLY A 1 73 ? -17.102 5.092 4.082 1.00 82.31 73 GLY A CA 1
ATOM 591 C C . GLY A 1 73 ? -16.910 3.606 4.412 1.00 82.31 73 GLY A C 1
ATOM 592 O O . GLY A 1 73 ? -16.814 3.250 5.579 1.00 82.31 73 GLY A O 1
ATOM 593 N N . SER A 1 74 ? -16.879 2.732 3.403 1.00 84.81 74 SER A N 1
ATOM 594 C CA . SER A 1 74 ? -16.755 1.266 3.552 1.00 84.81 74 SER A CA 1
ATOM 595 C C . SER A 1 74 ? -15.559 0.687 2.790 1.00 84.81 74 SER A C 1
ATOM 597 O O . SER A 1 74 ? -15.481 -0.523 2.584 1.00 84.81 74 SER A O 1
ATOM 599 N N . THR A 1 75 ? -14.646 1.560 2.354 1.00 86.12 75 THR A N 1
ATOM 600 C CA . THR A 1 75 ? -13.362 1.202 1.740 1.00 86.12 75 THR A CA 1
ATOM 601 C C . THR A 1 75 ? -12.241 1.676 2.645 1.00 86.12 75 THR A C 1
ATOM 603 O O . THR A 1 75 ? -12.359 2.741 3.247 1.00 86.12 75 THR A O 1
ATOM 606 N N . VAL A 1 76 ? -11.190 0.871 2.771 1.00 85.94 76 VAL A N 1
ATOM 607 C CA . VAL A 1 76 ? -10.004 1.216 3.555 1.00 85.94 76 VAL A CA 1
ATOM 608 C C . VAL A 1 76 ? -8.743 0.897 2.777 1.00 85.94 76 VAL A C 1
ATOM 610 O O . VAL A 1 76 ? -8.670 -0.1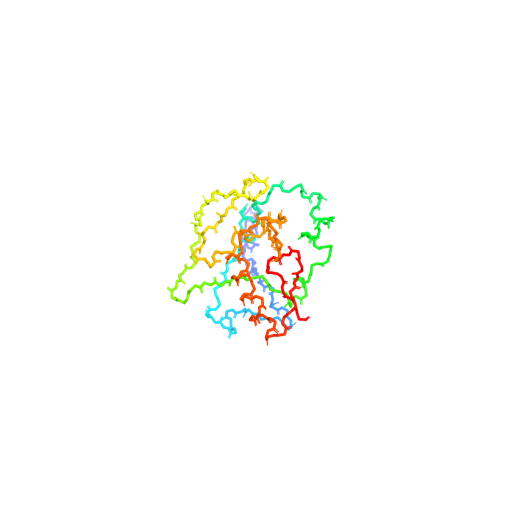37 2.102 1.00 85.94 76 VAL A O 1
ATOM 613 N N . ASP A 1 77 ? -7.751 1.758 2.976 1.00 85.69 77 ASP A N 1
ATOM 614 C CA . ASP A 1 77 ? -6.383 1.526 2.560 1.00 85.69 77 ASP A CA 1
ATOM 615 C C . ASP A 1 77 ? -5.525 1.315 3.800 1.00 85.69 77 ASP A C 1
ATOM 617 O O . ASP A 1 77 ? -5.628 2.054 4.781 1.00 85.69 77 ASP A O 1
ATOM 621 N N . LEU A 1 78 ? -4.716 0.260 3.803 1.00 89.12 78 LEU A N 1
ATOM 622 C CA . LEU A 1 78 ? -3.958 -0.129 4.987 1.00 89.12 78 LEU A CA 1
ATOM 623 C C . LEU A 1 78 ? -2.649 -0.821 4.629 1.00 89.12 78 LEU A C 1
ATOM 625 O O . LEU A 1 78 ? -2.435 -1.271 3.518 1.00 89.12 78 LEU A O 1
ATOM 629 N N . SER A 1 79 ? -1.754 -0.934 5.593 1.00 91.12 79 SER A N 1
ATOM 630 C CA . SER A 1 79 ? -0.606 -1.833 5.516 1.00 91.12 79 SER A CA 1
ATOM 631 C C . SER A 1 79 ? -0.528 -2.598 6.831 1.00 91.12 79 SER A C 1
ATOM 633 O O . SER A 1 79 ? -1.371 -2.439 7.714 1.00 91.12 79 SER A O 1
ATOM 635 N N . ILE A 1 80 ? 0.471 -3.457 6.963 1.00 93.19 80 ILE A N 1
ATOM 636 C CA . ILE A 1 80 ? 0.753 -4.156 8.214 1.00 93.19 80 ILE A CA 1
ATOM 637 C C . ILE A 1 80 ? 2.113 -3.717 8.729 1.00 93.19 80 ILE A C 1
ATOM 639 O O . ILE A 1 80 ? 3.051 -3.530 7.961 1.00 93.19 80 ILE A O 1
ATOM 643 N N . ILE A 1 81 ? 2.234 -3.597 10.041 1.00 94.06 81 ILE A N 1
ATOM 644 C CA . ILE A 1 81 ? 3.495 -3.371 10.739 1.00 94.06 81 ILE A CA 1
ATOM 645 C C . ILE A 1 81 ? 3.738 -4.549 11.681 1.00 94.06 81 ILE A C 1
ATOM 647 O O . ILE A 1 81 ? 2.801 -5.243 12.085 1.00 94.06 81 ILE A O 1
ATOM 651 N N . LYS A 1 82 ? 5.002 -4.829 12.003 1.00 93.62 82 LYS A N 1
ATOM 652 C CA . LYS A 1 82 ? 5.306 -5.833 13.029 1.00 93.62 82 LYS A CA 1
ATOM 653 C C . LYS A 1 82 ? 4.759 -5.353 14.376 1.00 93.62 82 LYS A C 1
ATOM 655 O O . LYS A 1 82 ? 4.775 -4.162 14.665 1.00 93.62 82 LYS A O 1
ATOM 660 N N . LEU A 1 83 ? 4.296 -6.281 15.208 1.00 91.88 83 LEU A N 1
ATOM 661 C CA . LEU A 1 83 ? 3.879 -5.941 16.568 1.00 91.88 83 LEU A CA 1
ATOM 662 C C . LEU A 1 83 ? 5.031 -5.250 17.309 1.00 91.88 83 LEU A C 1
ATOM 664 O O . LEU A 1 83 ? 6.188 -5.625 17.119 1.00 91.88 83 LEU A O 1
ATOM 668 N N . GLN A 1 84 ? 4.696 -4.259 18.140 1.00 87.88 84 GLN A N 1
ATOM 669 C CA . GLN A 1 84 ? 5.642 -3.455 18.933 1.00 87.88 84 GLN A CA 1
ATOM 670 C C . GLN A 1 84 ? 6.587 -2.555 18.113 1.00 87.88 84 GLN A C 1
ATOM 672 O O . GLN A 1 84 ? 7.440 -1.885 18.688 1.00 87.88 84 GLN A O 1
ATOM 677 N N . LYS A 1 85 ? 6.452 -2.512 16.783 1.00 90.44 85 LYS A N 1
ATOM 678 C CA . LYS A 1 85 ? 7.114 -1.509 15.942 1.00 90.44 85 LYS A CA 1
ATOM 679 C C . LYS A 1 85 ? 6.222 -0.274 15.820 1.00 90.44 85 LYS A C 1
ATOM 681 O O . LYS A 1 85 ? 5.005 -0.392 15.707 1.00 90.44 85 LYS A O 1
ATOM 686 N N . G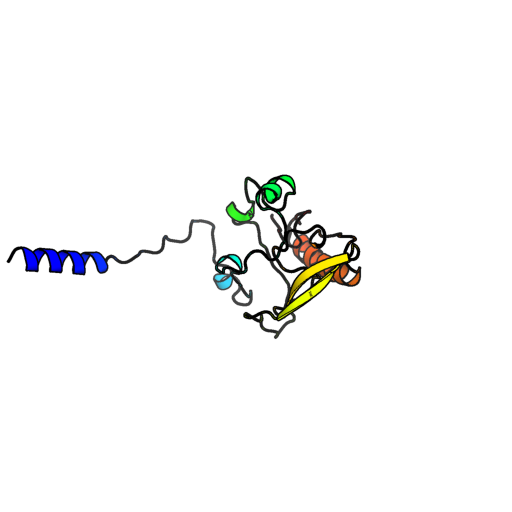LU A 1 86 ? 6.854 0.891 15.780 1.00 89.94 86 GLU A N 1
ATOM 687 C CA . GLU A 1 86 ? 6.194 2.167 15.509 1.00 89.94 86 GLU A CA 1
ATOM 688 C C . GLU A 1 86 ? 6.398 2.586 14.054 1.00 89.94 86 GLU A C 1
ATOM 690 O O . GLU A 1 86 ? 7.436 2.300 13.443 1.00 89.94 86 GLU A O 1
ATOM 695 N N . VAL A 1 87 ? 5.399 3.274 13.503 1.00 89.44 87 VAL A N 1
ATOM 696 C CA . VAL A 1 87 ? 5.490 3.875 12.171 1.00 89.44 87 VAL A CA 1
ATOM 697 C C . VAL A 1 87 ? 6.509 5.009 12.208 1.00 89.44 87 VAL A C 1
ATOM 699 O O . VAL A 1 87 ? 6.481 5.857 13.098 1.00 89.44 87 VAL A O 1
ATOM 702 N N . ASN A 1 88 ? 7.406 5.035 11.225 1.00 87.94 88 ASN A N 1
ATOM 703 C CA . ASN A 1 88 ? 8.293 6.170 11.024 1.00 87.94 88 ASN A CA 1
ATOM 704 C C . ASN A 1 88 ? 7.547 7.270 10.251 1.00 87.94 88 ASN A C 1
ATOM 706 O O . ASN A 1 88 ? 7.264 7.122 9.064 1.00 87.94 88 ASN A O 1
ATOM 710 N N . ASN A 1 89 ? 7.245 8.378 10.931 1.00 84.50 89 ASN A N 1
ATOM 711 C CA . ASN A 1 89 ? 6.561 9.532 10.337 1.00 84.50 89 ASN A CA 1
ATOM 712 C C . ASN A 1 89 ? 7.459 10.376 9.417 1.00 84.50 89 ASN A C 1
ATOM 714 O O . ASN A 1 89 ? 6.950 11.251 8.726 1.00 84.50 89 ASN A O 1
ATOM 718 N N . ASN A 1 90 ? 8.768 10.114 9.396 1.00 85.81 90 ASN A N 1
ATOM 719 C CA . ASN A 1 90 ? 9.719 10.705 8.460 1.00 85.81 90 ASN A CA 1
ATOM 720 C C . ASN A 1 90 ? 10.417 9.578 7.676 1.00 85.81 90 ASN A C 1
ATOM 722 O O . ASN A 1 90 ? 11.553 9.211 8.002 1.00 85.81 90 ASN A O 1
ATOM 726 N N . PRO A 1 91 ? 9.706 8.939 6.730 1.00 86.69 91 PRO A N 1
ATOM 727 C CA . PRO A 1 91 ? 10.159 7.707 6.103 1.00 86.69 91 PRO A CA 1
ATOM 728 C C . PRO A 1 91 ? 11.447 7.907 5.303 1.00 86.69 91 PRO A C 1
ATOM 730 O O . PRO A 1 91 ? 11.635 8.918 4.628 1.00 86.69 91 PRO A O 1
ATOM 733 N N . GLU A 1 92 ? 12.320 6.903 5.325 1.00 87.69 92 GLU A N 1
ATOM 734 C CA . GLU A 1 92 ? 13.524 6.929 4.496 1.00 87.69 92 GLU A CA 1
ATOM 735 C C . GLU A 1 92 ? 13.152 6.727 3.024 1.00 87.69 92 GLU A C 1
ATOM 737 O O . GLU A 1 92 ? 12.391 5.821 2.670 1.00 87.69 92 GLU A O 1
ATOM 742 N N . VAL A 1 93 ? 13.707 7.559 2.140 1.00 89.12 93 VAL A N 1
ATOM 743 C CA . VAL A 1 93 ? 13.465 7.451 0.698 1.00 89.12 93 VAL A CA 1
ATOM 744 C C . VAL A 1 93 ? 14.497 6.520 0.070 1.00 89.12 93 VAL A C 1
ATOM 746 O O . VAL A 1 93 ? 15.649 6.892 -0.152 1.00 89.12 93 VAL A O 1
ATOM 749 N N . ILE A 1 94 ? 14.065 5.318 -0.298 1.00 91.25 94 ILE A N 1
ATOM 750 C CA . ILE A 1 94 ? 14.894 4.301 -0.947 1.00 91.25 94 ILE A CA 1
ATOM 751 C C . ILE A 1 94 ? 14.591 4.284 -2.447 1.00 91.25 94 ILE A C 1
ATOM 753 O O . ILE A 1 94 ? 13.436 4.197 -2.862 1.00 91.25 94 ILE A O 1
ATOM 757 N N . LYS A 1 95 ? 15.621 4.328 -3.299 1.00 91.88 95 LYS A N 1
ATOM 758 C CA . LYS A 1 95 ? 15.452 4.130 -4.748 1.00 91.88 95 LYS A CA 1
ATOM 759 C C . LYS A 1 95 ? 15.499 2.645 -5.081 1.00 91.88 95 LYS A C 1
ATOM 761 O O . LYS A 1 95 ? 16.417 1.943 -4.666 1.00 91.88 95 LYS A O 1
ATOM 766 N N . ARG A 1 96 ? 14.516 2.167 -5.843 1.00 92.56 96 ARG A N 1
ATOM 767 C CA . ARG A 1 96 ? 14.418 0.767 -6.278 1.00 92.56 96 ARG A CA 1
ATOM 768 C C . ARG A 1 96 ? 14.330 0.690 -7.784 1.00 92.56 96 ARG A C 1
ATOM 770 O O . ARG A 1 96 ? 13.720 1.552 -8.411 1.00 92.56 96 ARG A O 1
ATOM 777 N N . LYS A 1 97 ? 14.926 -0.357 -8.339 1.00 95.12 97 LYS A N 1
ATOM 778 C CA . LYS A 1 97 ? 14.892 -0.651 -9.765 1.00 95.12 97 LYS A CA 1
ATOM 779 C C . LYS A 1 97 ? 13.910 -1.789 -10.013 1.00 95.12 97 LYS A C 1
ATOM 781 O O . LYS A 1 97 ? 14.082 -2.869 -9.456 1.00 95.12 97 LYS A O 1
ATOM 786 N N . LEU A 1 98 ? 12.886 -1.518 -10.814 1.00 95.25 98 LEU A N 1
ATOM 787 C CA . LEU A 1 98 ? 11.935 -2.516 -11.290 1.00 95.25 98 LEU A CA 1
ATOM 788 C C . LEU A 1 98 ? 12.610 -3.465 -12.292 1.00 95.25 98 LEU A C 1
ATOM 790 O O . LEU A 1 98 ? 13.666 -3.155 -12.844 1.00 95.25 98 LEU A O 1
ATOM 794 N N . LYS A 1 99 ? 11.969 -4.600 -12.593 1.00 96.31 99 LYS A N 1
ATOM 795 C CA . LYS A 1 99 ? 12.471 -5.534 -13.622 1.00 96.31 99 LYS A CA 1
ATOM 796 C C . LYS A 1 99 ? 12.467 -4.972 -15.045 1.00 96.31 99 LYS A C 1
ATOM 798 O O . LYS A 1 99 ? 13.155 -5.514 -15.899 1.00 96.31 99 LYS A O 1
ATOM 803 N N . ASP A 1 100 ? 11.689 -3.924 -15.300 1.00 95.19 100 ASP A N 1
ATOM 804 C CA . ASP A 1 100 ? 11.680 -3.179 -16.566 1.00 95.19 100 ASP A CA 1
ATOM 805 C C . ASP A 1 100 ? 12.655 -1.988 -16.554 1.00 95.19 100 ASP A C 1
ATOM 807 O O . ASP A 1 100 ? 12.548 -1.082 -17.376 1.00 95.19 100 ASP A O 1
ATOM 811 N N . GLU A 1 101 ? 13.596 -1.982 -15.606 1.00 94.88 101 GLU A N 1
ATOM 812 C CA . GLU A 1 101 ? 14.662 -0.994 -15.438 1.00 94.88 101 GLU A CA 1
ATOM 813 C C . GLU A 1 101 ? 14.221 0.384 -14.921 1.00 94.88 101 GLU A C 1
ATOM 815 O O . GLU A 1 101 ? 15.078 1.203 -14.570 1.00 94.88 101 GLU A O 1
ATOM 820 N N . ARG A 1 102 ? 12.914 0.655 -14.792 1.00 92.56 102 ARG A N 1
ATOM 821 C CA . ARG A 1 102 ? 12.436 1.924 -14.227 1.00 92.56 102 ARG A CA 1
ATOM 822 C C . ARG A 1 102 ? 12.838 2.053 -12.760 1.00 92.56 102 ARG A C 1
ATOM 824 O O . ARG A 1 102 ? 12.829 1.090 -11.994 1.00 92.56 102 ARG A O 1
ATOM 831 N N . VAL A 1 103 ? 13.155 3.283 -12.355 1.00 90.50 103 VAL A N 1
ATOM 832 C CA . VAL A 1 103 ? 13.500 3.611 -10.966 1.00 90.50 103 VAL A CA 1
ATOM 833 C C . VAL A 1 103 ? 12.321 4.282 -10.274 1.00 90.50 103 VAL A C 1
ATOM 835 O O . VAL A 1 103 ? 11.870 5.352 -10.704 1.00 90.50 103 VAL A O 1
ATOM 838 N N . ILE A 1 104 ? 11.884 3.674 -9.172 1.00 88.75 104 ILE A N 1
ATOM 839 C CA . ILE A 1 104 ? 10.817 4.161 -8.294 1.00 88.75 104 ILE A CA 1
ATOM 840 C C . ILE A 1 104 ? 11.380 4.595 -6.936 1.00 88.75 104 ILE A C 1
ATOM 842 O O . ILE A 1 104 ? 12.459 4.161 -6.521 1.00 88.75 104 ILE A O 1
ATOM 846 N N . SER A 1 105 ? 10.640 5.458 -6.241 1.00 88.19 105 SER A N 1
ATOM 847 C CA . SER A 1 105 ? 10.900 5.792 -4.839 1.00 88.19 105 SER A CA 1
ATOM 848 C C . SER A 1 105 ? 10.043 4.900 -3.943 1.00 88.19 105 SER A C 1
ATOM 850 O O . SER A 1 105 ? 8.837 4.789 -4.154 1.00 88.19 105 SER A O 1
ATOM 852 N N . TYR A 1 106 ? 10.661 4.301 -2.935 1.00 89.56 106 TYR A N 1
ATOM 853 C CA . TYR A 1 106 ? 10.002 3.593 -1.848 1.00 89.56 106 TYR A CA 1
ATOM 854 C C . TYR A 1 106 ? 10.188 4.379 -0.549 1.00 89.56 106 TYR A C 1
ATOM 856 O O . TYR A 1 106 ? 11.294 4.833 -0.270 1.00 89.56 106 TYR A O 1
ATOM 864 N N . LEU A 1 107 ? 9.110 4.551 0.211 1.00 89.12 107 LEU A N 1
ATOM 865 C CA . LEU A 1 107 ? 9.095 5.232 1.501 1.00 89.12 107 LEU A CA 1
ATOM 866 C C . LEU A 1 107 ? 9.115 4.171 2.602 1.00 89.12 107 LEU A C 1
ATOM 868 O O . LEU A 1 107 ? 8.103 3.506 2.821 1.00 89.12 107 LEU A O 1
ATOM 872 N N . ASP A 1 108 ? 10.251 4.007 3.278 1.00 90.62 108 ASP A N 1
ATOM 873 C CA . ASP A 1 108 ? 10.367 3.081 4.404 1.00 90.62 108 ASP A CA 1
ATOM 874 C C . ASP A 1 108 ? 9.862 3.734 5.695 1.00 90.62 108 ASP A C 1
ATOM 876 O O . ASP A 1 108 ? 10.567 4.480 6.378 1.00 90.62 108 ASP A O 1
ATOM 880 N N . ASP A 1 109 ? 8.599 3.463 6.007 1.00 90.31 109 ASP A N 1
ATOM 881 C CA . ASP A 1 109 ? 7.894 3.957 7.187 1.00 90.31 109 ASP A CA 1
ATOM 882 C C . ASP A 1 109 ? 7.845 2.926 8.330 1.00 90.31 109 ASP A C 1
ATOM 884 O O . ASP A 1 109 ? 6.983 3.027 9.203 1.00 90.31 109 ASP A O 1
ATOM 888 N N . ASN A 1 110 ? 8.740 1.927 8.335 1.00 92.38 110 ASN A N 1
ATOM 889 C CA . ASN A 1 110 ? 8.723 0.741 9.207 1.00 92.38 110 ASN A CA 1
ATOM 890 C C . ASN A 1 110 ? 7.558 -0.243 8.986 1.00 92.38 110 ASN A C 1
ATOM 892 O O . ASN A 1 110 ? 7.504 -1.269 9.682 1.00 92.38 110 ASN A O 1
ATOM 896 N N . THR A 1 111 ? 6.636 0.002 8.049 1.00 93.12 111 THR A N 1
ATOM 897 C CA . THR A 1 111 ? 5.638 -1.015 7.695 1.00 93.12 111 THR A CA 1
ATOM 898 C C . THR A 1 111 ? 6.290 -2.179 6.948 1.00 93.12 111 THR A C 1
ATOM 900 O O . THR A 1 111 ? 7.457 -2.157 6.551 1.00 93.12 111 THR A O 1
ATOM 903 N N . VAL A 1 112 ? 5.556 -3.281 6.809 1.00 94.50 112 VAL A N 1
ATOM 904 C CA . VAL A 1 112 ? 6.029 -4.428 6.045 1.00 94.50 112 VAL A CA 1
ATOM 905 C C . VAL A 1 112 ? 6.225 -4.008 4.599 1.00 94.50 112 VAL A C 1
ATOM 907 O O . VAL A 1 112 ? 5.281 -3.655 3.905 1.00 94.50 112 VAL A O 1
ATOM 910 N N . ASP A 1 113 ? 7.465 -4.139 4.145 1.00 94.31 113 ASP A N 1
ATOM 911 C CA . ASP A 1 113 ? 7.859 -3.802 2.788 1.00 94.31 113 ASP A CA 1
ATOM 912 C C . ASP A 1 113 ? 7.101 -4.619 1.729 1.00 94.31 113 ASP A C 1
ATOM 914 O O . ASP A 1 113 ? 7.399 -5.802 1.508 1.00 94.31 113 ASP A O 1
ATOM 918 N N . MET A 1 114 ? 6.154 -3.950 1.063 1.00 94.12 114 MET A N 1
ATOM 919 C CA . MET A 1 114 ? 5.336 -4.451 -0.049 1.00 94.12 114 MET A CA 1
ATOM 920 C C . MET A 1 114 ? 5.922 -4.122 -1.434 1.00 94.12 114 MET A C 1
ATOM 922 O O . MET A 1 114 ? 5.224 -4.225 -2.445 1.00 94.12 114 MET A O 1
ATOM 926 N N . TYR A 1 115 ? 7.200 -3.754 -1.495 1.00 94.19 115 TYR A N 1
ATOM 927 C CA . TYR A 1 115 ? 7.970 -3.279 -2.648 1.00 94.19 115 TYR A CA 1
ATOM 928 C C . TYR A 1 115 ? 7.701 -1.847 -3.116 1.00 94.19 115 TYR A C 1
ATOM 930 O O . TYR A 1 115 ? 8.639 -1.106 -3.414 1.00 94.19 115 TYR A O 1
ATOM 938 N N . THR A 1 116 ? 6.436 -1.461 -3.198 1.00 91.12 116 THR A N 1
ATOM 939 C CA . THR A 1 116 ? 6.009 -0.136 -3.647 1.00 91.12 116 THR A CA 1
ATOM 940 C C . THR A 1 116 ? 5.417 0.626 -2.477 1.00 91.12 116 THR A C 1
ATOM 942 O O . THR A 1 116 ? 4.764 0.031 -1.618 1.00 91.12 116 THR A O 1
ATOM 945 N N . SER A 1 117 ? 5.640 1.936 -2.450 1.00 88.44 117 SER A N 1
ATOM 946 C CA . SER A 1 117 ? 4.939 2.819 -1.524 1.00 88.44 117 SER A CA 1
ATOM 947 C C . SER A 1 117 ? 3.441 2.820 -1.795 1.00 88.44 117 SER A C 1
ATOM 949 O O . SER A 1 117 ? 2.987 2.505 -2.900 1.00 88.44 117 SER A O 1
ATOM 951 N N . PHE A 1 118 ? 2.697 3.257 -0.786 1.00 83.75 118 PHE A N 1
ATOM 952 C CA . PHE A 1 118 ? 1.332 3.723 -0.960 1.00 83.75 118 PHE A CA 1
ATOM 953 C C . PHE A 1 118 ? 1.262 4.823 -2.040 1.00 83.75 118 PHE A C 1
ATOM 955 O O . PHE A 1 118 ? 2.202 5.611 -2.160 1.00 83.75 118 PHE A O 1
ATOM 962 N N . ASP A 1 119 ? 0.206 4.818 -2.857 1.00 79.50 119 ASP A N 1
ATOM 963 C CA . ASP A 1 119 ? -0.049 5.782 -3.943 1.00 79.50 119 ASP A CA 1
ATOM 964 C C . ASP A 1 119 ? 1.113 6.021 -4.922 1.00 79.50 119 ASP A C 1
ATOM 966 O O . ASP A 1 119 ? 1.339 7.120 -5.437 1.00 79.50 119 ASP A O 1
ATOM 970 N N . LEU A 1 120 ? 1.867 4.961 -5.233 1.00 83.69 120 LEU A N 1
ATOM 971 C CA . LEU A 1 120 ? 2.894 5.032 -6.276 1.00 83.69 120 LEU A CA 1
ATOM 972 C C . LEU A 1 120 ? 2.302 5.228 -7.682 1.00 83.69 120 LEU A C 1
ATOM 974 O O . LEU A 1 120 ? 3.009 5.749 -8.537 1.00 83.69 120 LEU A O 1
ATOM 978 N N . PHE A 1 121 ? 1.051 4.823 -7.931 1.00 81.31 121 PHE A N 1
ATOM 979 C CA . PHE A 1 121 ? 0.428 4.833 -9.263 1.00 81.31 121 PHE A CA 1
ATOM 980 C C . PHE A 1 121 ? 1.378 4.298 -10.342 1.00 81.31 121 PHE A C 1
ATOM 982 O O . PHE A 1 121 ? 1.854 5.029 -11.201 1.00 81.31 121 PHE A O 1
ATOM 989 N N . ASP A 1 122 ? 1.729 3.022 -10.248 1.00 85.06 122 ASP A N 1
ATOM 990 C CA . ASP A 1 122 ? 2.571 2.333 -11.223 1.00 85.06 122 ASP A CA 1
ATOM 991 C C . ASP A 1 122 ? 2.093 0.884 -11.334 1.00 85.06 122 ASP A C 1
ATOM 993 O O . ASP A 1 122 ? 1.587 0.324 -10.360 1.00 85.06 122 ASP A O 1
ATOM 997 N N . GLU A 1 123 ? 2.308 0.241 -12.481 1.00 87.75 123 GLU A N 1
ATOM 998 C CA . GLU A 1 123 ? 2.017 -1.184 -12.672 1.00 87.75 123 GLU A CA 1
ATOM 999 C C . GLU A 1 123 ? 2.757 -2.067 -11.651 1.00 87.75 123 GLU A C 1
ATOM 1001 O O . GLU A 1 123 ? 2.335 -3.185 -11.348 1.00 87.75 123 GLU A O 1
ATOM 1006 N N . ALA A 1 124 ? 3.856 -1.577 -11.068 1.00 90.31 124 ALA A N 1
ATOM 1007 C CA . ALA A 1 124 ? 4.540 -2.213 -9.941 1.00 90.31 124 ALA A CA 1
ATOM 1008 C C . ALA A 1 124 ? 3.652 -2.356 -8.685 1.00 90.31 124 ALA A C 1
ATOM 1010 O O . ALA A 1 124 ? 3.867 -3.256 -7.863 1.00 90.31 124 ALA A O 1
ATOM 1011 N N . SER A 1 125 ? 2.646 -1.496 -8.521 1.00 88.69 125 SER A N 1
ATOM 1012 C CA . SER A 1 125 ? 1.699 -1.511 -7.400 1.00 88.69 125 SER A CA 1
ATOM 1013 C C . SER A 1 125 ? 0.584 -2.541 -7.568 1.00 88.69 125 SER A C 1
ATOM 1015 O O . SER A 1 125 ? -0.039 -2.910 -6.572 1.00 88.69 125 SER A O 1
ATOM 1017 N N . HIS A 1 126 ? 0.372 -3.060 -8.784 1.00 87.38 126 HIS A N 1
ATOM 1018 C CA . HIS A 1 126 ? -0.645 -4.079 -9.044 1.00 87.38 126 HIS A CA 1
ATOM 1019 C C . HIS A 1 126 ? -0.397 -5.327 -8.201 1.00 87.38 126 HIS A C 1
ATOM 1021 O O . HIS A 1 126 ? 0.744 -5.754 -7.995 1.00 87.38 126 HIS A O 1
ATOM 1027 N N . HIS A 1 127 ? -1.471 -5.943 -7.719 1.00 83.75 127 HIS A N 1
ATOM 1028 C CA . HIS A 1 127 ? -1.382 -7.019 -6.737 1.00 83.75 127 HIS A CA 1
ATOM 1029 C C . HIS A 1 127 ? -0.507 -8.204 -7.189 1.00 83.75 127 HIS A C 1
ATOM 1031 O O . HIS A 1 127 ? 0.228 -8.770 -6.381 1.00 83.75 127 HIS A O 1
ATOM 1037 N N . ASP A 1 128 ? -0.555 -8.546 -8.474 1.00 86.00 128 ASP A N 1
ATOM 1038 C CA . ASP A 1 128 ? 0.162 -9.641 -9.132 1.00 86.00 128 ASP A CA 1
ATOM 1039 C C . ASP A 1 128 ? 1.268 -9.149 -10.086 1.00 86.00 128 ASP A C 1
ATOM 1041 O O . ASP A 1 128 ? 1.674 -9.866 -11.006 1.00 86.00 128 ASP A O 1
ATOM 1045 N N . SER A 1 129 ? 1.778 -7.932 -9.856 1.00 90.56 129 SER A N 1
ATOM 1046 C CA . SER A 1 129 ? 2.764 -7.298 -10.729 1.00 90.56 129 SER A CA 1
ATOM 1047 C C . SER A 1 129 ? 3.965 -8.199 -11.013 1.00 90.56 129 SER A C 1
ATOM 1049 O O . SER A 1 129 ? 4.655 -8.688 -10.113 1.00 90.56 129 SER A O 1
ATOM 1051 N N . LYS A 1 130 ? 4.269 -8.365 -12.302 1.00 94.56 130 LYS A N 1
ATOM 1052 C CA . LYS A 1 130 ? 5.449 -9.108 -12.764 1.00 94.56 130 LYS A CA 1
ATOM 1053 C C . LYS A 1 130 ? 6.740 -8.307 -12.597 1.00 94.56 130 LYS A C 1
ATOM 1055 O O . LYS A 1 130 ? 7.818 -8.903 -12.649 1.00 94.56 130 LYS A O 1
ATOM 1060 N N . LEU A 1 131 ? 6.631 -6.998 -12.355 1.00 95.31 131 LEU A N 1
ATOM 1061 C CA . LEU A 1 131 ? 7.740 -6.045 -12.276 1.00 95.31 131 LEU A CA 1
ATOM 1062 C C . LEU A 1 131 ? 8.539 -6.123 -10.970 1.00 95.31 131 LEU A C 1
ATOM 1064 O O . LEU A 1 131 ? 9.582 -5.482 -10.863 1.00 95.31 131 LEU A O 1
ATOM 1068 N N . ILE A 1 132 ? 8.073 -6.913 -9.997 1.00 94.94 132 ILE A N 1
ATOM 1069 C CA . ILE A 1 132 ? 8.660 -7.025 -8.656 1.00 94.94 132 ILE A CA 1
ATOM 1070 C C . ILE A 1 132 ? 8.980 -8.485 -8.316 1.00 94.94 132 ILE A C 1
ATOM 1072 O O . ILE A 1 132 ? 8.476 -9.423 -8.948 1.00 94.94 132 ILE A O 1
ATOM 1076 N N . ASP A 1 133 ? 9.824 -8.712 -7.314 1.00 95.25 133 ASP A N 1
ATOM 1077 C CA . ASP A 1 133 ? 10.179 -10.073 -6.904 1.00 95.25 133 ASP A CA 1
ATOM 1078 C C . ASP A 1 133 ? 9.052 -10.792 -6.161 1.00 95.25 133 ASP A C 1
ATOM 1080 O O . ASP A 1 133 ? 8.290 -10.206 -5.387 1.00 95.25 133 ASP A O 1
ATOM 1084 N N . LYS A 1 134 ? 8.990 -12.118 -6.345 1.00 94.88 134 LYS A N 1
ATOM 1085 C CA . LYS A 1 134 ? 7.939 -12.974 -5.771 1.00 94.88 134 LYS A CA 1
ATOM 1086 C C . LYS A 1 134 ? 7.845 -12.869 -4.246 1.00 94.88 134 LYS A C 1
ATOM 1088 O O . LYS A 1 134 ? 6.753 -13.002 -3.703 1.00 94.88 134 LYS A O 1
ATOM 1093 N N . GLN A 1 135 ? 8.953 -12.590 -3.557 1.00 95.31 135 GLN A N 1
ATOM 1094 C CA . GLN A 1 135 ? 8.969 -12.422 -2.100 1.00 95.31 135 GLN A CA 1
ATOM 1095 C C . GLN A 1 135 ? 8.049 -11.292 -1.611 1.00 95.31 135 GLN A C 1
ATOM 1097 O O . GLN A 1 135 ? 7.472 -11.387 -0.530 1.00 95.31 135 GLN A O 1
ATOM 1102 N N . TYR A 1 136 ? 7.867 -10.241 -2.413 1.00 94.62 136 TYR A N 1
ATOM 1103 C CA . TYR A 1 136 ? 6.974 -9.135 -2.078 1.00 94.62 136 TYR A CA 1
ATOM 1104 C C . TYR A 1 136 ? 5.517 -9.512 -2.328 1.00 94.62 136 TYR A C 1
ATOM 1106 O O . TYR A 1 136 ? 4.657 -9.211 -1.504 1.00 94.62 136 TYR A O 1
ATOM 1114 N N . LEU A 1 137 ? 5.246 -10.277 -3.391 1.00 92.44 137 LEU A N 1
ATOM 1115 C CA . LEU A 1 137 ? 3.913 -10.813 -3.674 1.00 92.44 137 LEU A CA 1
ATOM 1116 C C . LEU A 1 137 ? 3.404 -11.711 -2.539 1.00 92.44 137 LEU A C 1
ATOM 1118 O O . LEU A 1 137 ? 2.217 -11.681 -2.229 1.00 92.44 137 LEU A O 1
ATOM 1122 N N . VAL A 1 138 ? 4.278 -12.470 -1.870 1.00 94.12 138 VAL A N 1
ATOM 1123 C CA . VAL A 1 138 ? 3.897 -13.272 -0.690 1.00 94.12 138 VAL A CA 1
ATOM 1124 C C . VAL A 1 138 ? 3.336 -12.385 0.427 1.00 94.12 138 VAL A C 1
ATOM 1126 O O . VAL A 1 138 ? 2.304 -12.710 1.012 1.00 94.12 138 VAL A O 1
ATOM 1129 N N . LYS A 1 139 ? 3.961 -11.232 0.690 1.00 93.94 139 LYS A N 1
ATOM 1130 C CA . LYS A 1 139 ? 3.514 -10.282 1.722 1.00 93.94 139 LYS A CA 1
ATOM 1131 C C . LYS A 1 139 ? 2.198 -9.594 1.335 1.00 93.94 139 LYS A C 1
ATOM 1133 O O . LYS A 1 139 ? 1.298 -9.498 2.170 1.00 93.94 139 LYS A O 1
ATOM 1138 N N . ARG A 1 140 ? 2.040 -9.205 0.061 1.00 93.12 140 ARG A N 1
ATOM 1139 C CA . ARG A 1 140 ? 0.776 -8.651 -0.470 1.00 93.12 140 ARG A CA 1
ATOM 1140 C C . ARG A 1 140 ? -0.371 -9.651 -0.327 1.00 93.12 140 ARG A C 1
ATOM 1142 O O . ARG A 1 140 ? -1.449 -9.311 0.158 1.00 93.12 140 ARG A O 1
ATOM 1149 N N . ASN A 1 141 ? -0.122 -10.906 -0.702 1.00 91.56 141 ASN A N 1
ATOM 1150 C CA . ASN A 1 141 ? -1.096 -11.990 -0.593 1.00 91.56 141 ASN A CA 1
ATOM 1151 C C . ASN A 1 141 ? -1.445 -12.315 0.860 1.00 91.56 141 ASN A C 1
ATOM 1153 O O . ASN A 1 141 ? -2.605 -12.599 1.154 1.00 91.56 141 ASN A O 1
ATOM 1157 N N . TYR A 1 142 ? -0.479 -12.231 1.780 1.00 93.56 142 TYR A N 1
ATOM 1158 C CA . TYR A 1 142 ? -0.757 -12.383 3.203 1.00 93.56 142 TYR A CA 1
ATOM 1159 C C . TYR A 1 142 ? -1.805 -11.364 3.663 1.00 93.56 142 TYR A C 1
ATOM 1161 O O . TYR A 1 142 ? -2.854 -11.771 4.162 1.00 93.56 142 TYR A O 1
ATOM 1169 N N . LEU A 1 143 ? -1.580 -10.070 3.418 1.00 92.50 143 LEU A N 1
ATOM 1170 C CA . LEU A 1 143 ? -2.530 -9.016 3.781 1.00 92.50 143 LEU A CA 1
ATOM 1171 C C . LEU A 1 143 ? -3.904 -9.234 3.132 1.00 92.50 143 LEU A C 1
ATOM 1173 O O . LEU A 1 143 ? -4.923 -9.256 3.825 1.00 92.50 143 LEU A O 1
ATOM 1177 N N . ARG A 1 144 ? -3.928 -9.489 1.819 1.00 89.88 144 ARG A N 1
ATOM 1178 C CA . ARG A 1 144 ? -5.163 -9.768 1.076 1.00 89.88 144 ARG A CA 1
ATOM 1179 C C . ARG A 1 144 ? -5.944 -10.933 1.676 1.00 89.88 144 ARG A C 1
ATOM 1181 O O . ARG A 1 144 ? -7.145 -10.805 1.883 1.00 89.88 144 ARG A O 1
ATOM 1188 N N . SER A 1 145 ? -5.278 -12.044 1.988 1.00 91.94 145 SER A N 1
ATOM 1189 C CA . SER A 1 145 ? -5.938 -13.227 2.548 1.00 91.94 145 SER A CA 1
ATOM 1190 C C . SER A 1 145 ? -6.587 -12.941 3.906 1.00 91.94 145 SER A C 1
ATOM 1192 O O . SER A 1 145 ? -7.684 -13.426 4.180 1.00 91.94 145 SER A O 1
ATOM 1194 N N . LYS A 1 146 ? -5.951 -12.109 4.747 1.00 94.00 146 LYS A N 1
ATOM 1195 C CA . LYS A 1 146 ? -6.527 -11.680 6.028 1.00 94.00 146 LYS A CA 1
ATOM 1196 C C . LYS A 1 146 ? -7.752 -10.807 5.811 1.00 94.00 146 LYS A C 1
ATOM 1198 O O . LYS A 1 146 ? -8.777 -11.050 6.433 1.00 94.00 146 LYS A O 1
ATOM 1203 N N . MET A 1 147 ? -7.680 -9.866 4.881 1.00 91.50 147 MET A N 1
ATOM 1204 C CA . MET A 1 147 ? -8.799 -8.981 4.569 1.00 91.50 147 MET A CA 1
ATOM 1205 C C . MET A 1 147 ? -9.991 -9.746 3.973 1.00 91.50 147 MET A C 1
ATOM 1207 O O . MET A 1 147 ? -11.122 -9.582 4.424 1.00 91.50 147 MET A O 1
ATOM 1211 N N . GLN A 1 148 ? -9.739 -10.668 3.042 1.00 90.81 148 GLN A N 1
ATOM 1212 C CA . GLN A 1 148 ? -10.771 -11.529 2.454 1.00 90.81 148 GLN A CA 1
ATOM 1213 C C . GLN A 1 148 ? -11.434 -12.445 3.485 1.00 90.81 148 GLN A C 1
ATOM 1215 O O . GLN A 1 148 ? -12.647 -12.633 3.442 1.00 90.81 148 GLN A O 1
ATOM 1220 N N . LYS A 1 149 ? -10.670 -12.963 4.457 1.00 93.94 149 LYS A N 1
ATOM 1221 C CA . LYS A 1 149 ? -11.220 -13.730 5.586 1.00 93.94 149 LYS A CA 1
ATOM 1222 C C . LYS A 1 149 ? -12.240 -12.920 6.403 1.00 93.94 149 LYS A C 1
ATOM 1224 O O . LYS A 1 149 ? -13.124 -13.509 7.015 1.00 93.94 149 LYS A O 1
ATOM 1229 N N . HIS A 1 150 ? -12.132 -11.592 6.395 1.00 91.62 150 HIS A N 1
ATOM 1230 C CA . HIS A 1 150 ? -13.047 -10.667 7.065 1.00 91.62 150 HIS A CA 1
ATOM 1231 C C . HIS A 1 150 ? -14.017 -9.973 6.091 1.00 91.62 150 HIS A C 1
ATOM 1233 O O . HIS A 1 150 ? -14.505 -8.885 6.377 1.00 91.62 150 HIS A O 1
ATOM 1239 N N . ASN A 1 151 ? -14.336 -10.623 4.964 1.00 90.50 151 ASN A N 1
ATOM 1240 C CA . ASN A 1 151 ? -15.336 -10.200 3.974 1.00 90.50 151 ASN A CA 1
ATOM 1241 C C . ASN A 1 151 ? -15.010 -8.920 3.188 1.00 90.50 151 ASN A C 1
ATOM 1243 O O . ASN A 1 151 ? -15.890 -8.363 2.535 1.00 90.50 151 ASN A O 1
ATOM 1247 N N . PHE A 1 152 ? -13.752 -8.481 3.182 1.00 89.69 152 PHE A N 1
ATOM 1248 C CA . PHE A 1 152 ? -13.317 -7.416 2.284 1.00 89.69 152 PHE A CA 1
ATOM 1249 C C . PHE A 1 152 ? -12.964 -7.958 0.887 1.00 89.69 152 PHE A C 1
ATOM 1251 O O . PHE A 1 152 ? -12.346 -9.016 0.740 1.00 89.69 152 PHE A O 1
ATOM 1258 N N . LYS A 1 153 ? -13.300 -7.200 -0.160 1.00 86.12 153 LYS A N 1
ATOM 1259 C CA . LYS A 1 153 ? -13.008 -7.495 -1.572 1.00 86.12 153 LYS A CA 1
ATOM 1260 C C . LYS A 1 153 ? -11.858 -6.636 -2.074 1.00 86.12 153 LYS A C 1
ATOM 1262 O O . LYS A 1 153 ? -11.928 -5.412 -2.002 1.00 86.12 153 LYS A O 1
ATOM 1267 N N . ALA A 1 154 ? -10.796 -7.277 -2.559 1.00 76.62 154 ALA A N 1
ATOM 1268 C CA . ALA A 1 154 ? -9.604 -6.579 -3.038 1.00 76.62 154 ALA A CA 1
ATOM 1269 C C . ALA A 1 154 ? -9.869 -5.852 -4.359 1.00 76.62 154 ALA A C 1
ATOM 1271 O O . ALA A 1 154 ? -10.470 -6.428 -5.267 1.00 76.62 154 ALA A O 1
ATOM 1272 N N . CYS A 1 155 ? -9.364 -4.626 -4.479 1.00 69.50 155 CYS A N 1
ATOM 1273 C CA . CYS A 1 155 ? -9.205 -3.951 -5.758 1.00 69.50 155 CYS A CA 1
ATOM 1274 C C . CYS A 1 155 ? -8.088 -4.619 -6.581 1.00 69.50 155 CYS A C 1
ATOM 1276 O O . CYS A 1 155 ? -7.115 -5.134 -6.030 1.00 69.50 155 CYS A O 1
ATOM 1278 N N . GLN A 1 156 ? -8.240 -4.644 -7.907 1.00 59.03 156 GLN A N 1
ATOM 1279 C CA . GLN A 1 156 ? -7.232 -5.206 -8.815 1.00 59.03 156 GLN A CA 1
ATOM 1280 C C . GLN A 1 156 ? -6.028 -4.276 -9.016 1.00 59.03 156 GLN A C 1
ATOM 1282 O O . GLN A 1 156 ? -4.913 -4.762 -9.195 1.00 59.03 156 GLN A O 1
ATOM 1287 N N . ILE A 1 157 ? -6.259 -2.961 -9.004 1.00 56.81 157 ILE A N 1
ATOM 1288 C CA . ILE A 1 157 ? -5.299 -1.963 -9.499 1.00 56.81 157 ILE A CA 1
ATOM 1289 C C . ILE A 1 157 ? -4.411 -1.440 -8.370 1.00 56.81 157 ILE A C 1
ATOM 1291 O O . ILE A 1 157 ? -3.215 -1.234 -8.559 1.00 56.81 157 ILE A O 1
ATOM 1295 N N . GLU A 1 158 ? -4.959 -1.313 -7.164 1.00 59.75 158 GLU A N 1
ATOM 1296 C CA . GLU A 1 158 ? -4.203 -0.849 -6.009 1.00 59.75 158 GLU A CA 1
ATOM 1297 C C . GLU A 1 158 ? -3.954 -1.956 -5.004 1.00 59.75 158 GLU A C 1
ATOM 1299 O O . GLU A 1 158 ? -4.794 -2.814 -4.729 1.00 59.75 158 GLU A O 1
ATOM 1304 N N . LEU A 1 159 ? -2.750 -1.891 -4.446 1.00 52.38 159 LEU A N 1
ATOM 1305 C CA . LEU A 1 159 ? -2.193 -2.841 -3.502 1.00 52.38 159 LEU A CA 1
ATOM 1306 C C . LEU A 1 159 ? -3.140 -3.057 -2.313 1.00 52.38 159 LEU A C 1
ATOM 1308 O O . LEU A 1 159 ? -3.238 -4.187 -1.825 1.00 52.38 159 LEU A O 1
ATOM 1312 N N . VAL A 1 160 ? -3.848 -1.998 -1.886 1.00 50.16 160 VAL A N 1
ATOM 1313 C CA . VAL A 1 160 ? -4.738 -2.013 -0.725 1.00 50.16 160 VAL A CA 1
ATOM 1314 C C . VAL A 1 160 ? -5.871 -0.995 -0.866 1.00 50.16 160 VAL A C 1
ATOM 1316 O O . VAL A 1 160 ? -5.871 -0.014 -0.154 1.00 50.16 160 VAL A O 1
ATOM 1319 N N . ALA A 1 161 ? -6.844 -1.250 -1.738 1.00 49.53 161 ALA A N 1
ATOM 1320 C CA . ALA A 1 161 ? -8.177 -0.660 -1.607 1.00 49.53 161 ALA A CA 1
ATOM 1321 C C . ALA A 1 161 ? -9.171 -1.814 -1.488 1.00 49.53 161 ALA A C 1
ATOM 1323 O O . ALA A 1 161 ? -9.284 -2.659 -2.382 1.00 49.53 161 ALA A O 1
ATOM 1324 N N . LEU A 1 162 ? -9.824 -1.922 -0.336 1.00 47.25 162 LEU A N 1
ATOM 1325 C CA . LEU A 1 162 ? -10.650 -3.072 0.018 1.00 47.25 162 LEU A CA 1
ATOM 1326 C C . LEU A 1 162 ? -12.027 -2.591 0.462 1.00 47.25 162 LEU A C 1
ATOM 1328 O O . LEU A 1 162 ? -12.112 -1.805 1.400 1.00 47.25 162 LEU A O 1
ATOM 1332 N N . TYR A 1 163 ? -13.090 -3.062 -0.194 1.00 46.16 163 TYR A N 1
ATOM 1333 C CA . TYR A 1 163 ? -14.477 -2.685 0.116 1.00 46.16 163 TYR A CA 1
ATOM 1334 C C . TYR A 1 163 ? -15.331 -3.901 0.488 1.00 46.16 163 TYR A C 1
ATOM 1336 O O . TYR A 1 163 ? -15.005 -5.028 0.112 1.00 46.16 163 TYR A O 1
ATOM 1344 N N . THR A 1 164 ? -16.416 -3.680 1.232 1.00 41.38 164 THR A N 1
ATOM 1345 C CA . THR A 1 164 ? -17.418 -4.716 1.566 1.00 41.38 164 THR A CA 1
ATOM 1346 C C . THR A 1 164 ? -18.503 -4.824 0.488 1.00 41.38 164 THR A C 1
ATOM 1348 O O . THR A 1 164 ? -18.963 -3.775 -0.017 1.00 41.38 164 THR A O 1
#

Foldseek 3Di:
DVVVVVVVVVVVVVPDDPDDPPDDPPDDDVCVVPVVDDDDPCVVDPNVAQAPDDPVCCPVLVVDDPDDPVVVVFKDFDFAAPPPDDFAPQFDWDWDAWPVRDITTAGHRRTDCLPHHPNHQDLSQFLPRPRDDVVSNVRLVVVVVVCVVVVWDDDGRGSGITGD

pLDDT: mean 79.09, std 15.39, range [39.0, 96.31]

Radius of gyration: 21.25 Å; chains: 1; bounding box: 40×71×37 Å